Protein AF-A0A9P4PSA0-F1 (afdb_monomer)

Nearest PDB structures (foldseek):
  1u9c-assembly1_A  TM=8.169E-01  e=1.571E-03  Geobacillus stearothermophilus
  4p5p-assembly1_A  TM=7.680E-01  e=2.483E-03  Francisella tularensis subsp. novicida U112
  7nd2-assembly1_G  TM=6.642E-01  e=7.460E-02  Homo sapiens

Structure (mmCIF, N/CA/C/O backbone):
data_AF-A0A9P4PSA0-F1
#
_entry.id   AF-A0A9P4PSA0-F1
#
loop_
_atom_site.group_PDB
_atom_site.id
_atom_site.type_symbol
_atom_site.label_atom_id
_atom_site.label_alt_id
_atom_site.label_comp_id
_atom_site.label_asym_id
_atom_site.label_entity_id
_atom_site.label_seq_id
_atom_site.pdbx_PDB_ins_code
_atom_site.Cartn_x
_atom_site.Cartn_y
_atom_site.Cartn_z
_atom_site.occupancy
_atom_site.B_iso_or_equiv
_atom_site.auth_seq_id
_atom_site.auth_comp_id
_atom_site.auth_asym_id
_atom_site.auth_atom_id
_atom_site.pdbx_PDB_model_num
ATOM 1 N N . HIS A 1 1 ? 18.422 -2.462 -8.958 1.00 51.19 1 HIS A N 1
ATOM 2 C CA . HIS A 1 1 ? 17.548 -3.252 -8.070 1.00 51.19 1 HIS A CA 1
ATOM 3 C C . HIS A 1 1 ? 18.104 -3.186 -6.660 1.00 51.19 1 HIS A C 1
ATOM 5 O O . HIS A 1 1 ? 19.199 -3.699 -6.437 1.00 51.19 1 HIS A O 1
ATOM 11 N N . ASP A 1 2 ? 17.385 -2.571 -5.722 1.00 48.56 2 ASP A N 1
ATOM 12 C CA . ASP A 1 2 ? 17.650 -2.848 -4.314 1.00 48.56 2 ASP A CA 1
ATOM 13 C C . ASP A 1 2 ? 17.082 -4.243 -4.022 1.00 48.56 2 ASP A C 1
ATOM 15 O O . ASP A 1 2 ? 15.870 -4.436 -3.899 1.00 48.56 2 ASP A O 1
ATOM 19 N N . LYS A 1 3 ? 17.967 -5.248 -3.998 1.00 57.12 3 LYS A N 1
ATOM 20 C CA . LYS A 1 3 ? 17.616 -6.640 -3.678 1.00 57.12 3 LYS A CA 1
ATOM 21 C C . LYS A 1 3 ? 16.841 -6.743 -2.355 1.00 57.12 3 LYS A C 1
ATOM 23 O O . LYS A 1 3 ? 16.094 -7.705 -2.190 1.00 57.12 3 LYS A O 1
ATOM 28 N N . GLY A 1 4 ? 16.953 -5.749 -1.471 1.00 66.38 4 GLY A N 1
ATOM 29 C CA . GLY A 1 4 ? 16.264 -5.704 -0.188 1.00 66.38 4 GLY A CA 1
ATOM 30 C C . GLY A 1 4 ? 14.740 -5.578 -0.276 1.00 66.38 4 GLY A C 1
ATOM 31 O O . GLY A 1 4 ? 14.041 -6.247 0.482 1.00 66.38 4 GLY A O 1
ATOM 32 N N . ILE A 1 5 ? 14.182 -4.792 -1.207 1.00 71.56 5 ILE A N 1
ATOM 33 C CA . ILE A 1 5 ? 12.721 -4.566 -1.233 1.00 71.56 5 ILE A CA 1
ATOM 34 C C . ILE A 1 5 ? 11.982 -5.822 -1.700 1.00 71.56 5 ILE A C 1
ATOM 36 O O . ILE A 1 5 ? 10.984 -6.200 -1.091 1.00 71.56 5 ILE A O 1
ATOM 40 N N . ARG A 1 6 ? 12.504 -6.553 -2.692 1.00 75.38 6 ARG A N 1
ATOM 41 C CA . ARG A 1 6 ? 11.913 -7.838 -3.100 1.00 75.38 6 ARG A CA 1
ATOM 42 C C . ARG A 1 6 ? 11.998 -8.888 -1.994 1.00 75.38 6 ARG A C 1
ATOM 44 O O . ARG A 1 6 ? 11.016 -9.575 -1.741 1.00 75.38 6 ARG A O 1
ATOM 51 N N . GLN A 1 7 ? 13.125 -8.956 -1.283 1.00 80.19 7 GLN A N 1
ATOM 52 C CA . GLN A 1 7 ? 13.249 -9.816 -0.101 1.00 80.19 7 GLN A CA 1
ATOM 53 C C . GLN A 1 7 ? 12.206 -9.470 0.966 1.00 80.19 7 GLN A C 1
ATOM 55 O O . GLN A 1 7 ? 11.668 -10.370 1.600 1.00 80.19 7 GLN A O 1
ATOM 60 N N . LEU A 1 8 ? 11.891 -8.185 1.149 1.00 80.31 8 LEU A N 1
ATOM 61 C CA . LEU A 1 8 ? 10.869 -7.743 2.091 1.00 80.31 8 LEU A CA 1
ATOM 62 C C . LEU A 1 8 ? 9.451 -8.117 1.635 1.00 80.31 8 LEU A C 1
ATOM 64 O O . LEU A 1 8 ? 8.667 -8.590 2.459 1.00 80.31 8 LEU A O 1
ATOM 68 N N . LEU A 1 9 ? 9.129 -7.919 0.351 1.00 80.44 9 LEU A N 1
ATOM 69 C CA . LEU A 1 9 ? 7.816 -8.245 -0.220 1.00 80.44 9 LEU A CA 1
ATOM 70 C C . LEU A 1 9 ? 7.537 -9.745 -0.208 1.00 80.44 9 LEU A C 1
ATOM 72 O O . LEU A 1 9 ? 6.450 -10.155 0.192 1.00 80.44 9 LEU A O 1
ATOM 76 N N . ASP A 1 10 ? 8.530 -10.544 -0.588 1.00 82.12 10 ASP A N 1
ATOM 77 C CA . ASP A 1 10 ? 8.413 -11.997 -0.706 1.00 82.12 10 ASP A CA 1
ATOM 78 C C . ASP A 1 10 ? 8.668 -12.703 0.650 1.00 82.12 10 ASP A C 1
ATOM 80 O O . ASP A 1 10 ? 8.616 -13.930 0.744 1.00 82.12 10 ASP A O 1
ATOM 84 N N . SER A 1 11 ? 8.941 -11.950 1.727 1.00 84.81 11 SER A N 1
ATOM 85 C CA . SER A 1 11 ? 9.267 -12.508 3.044 1.00 84.81 11 SER A CA 1
ATOM 86 C C . SER A 1 11 ? 8.042 -13.131 3.727 1.00 84.81 11 SER A C 1
ATOM 88 O O . SER A 1 11 ? 7.121 -12.406 4.134 1.00 84.81 11 SER A O 1
ATOM 90 N N . PRO A 1 12 ? 8.070 -14.448 4.020 1.00 83.62 12 PRO A N 1
ATOM 91 C CA . PRO A 1 12 ? 6.995 -15.115 4.752 1.00 83.62 12 PRO A CA 1
ATOM 92 C C . PRO A 1 12 ? 6.942 -14.704 6.230 1.00 83.62 12 PRO A C 1
ATOM 94 O O . PRO A 1 12 ? 5.988 -15.037 6.927 1.00 83.62 12 PRO A O 1
ATOM 97 N N . ARG A 1 13 ? 7.957 -13.986 6.734 1.00 88.81 13 ARG A N 1
ATOM 98 C CA . ARG A 1 13 ? 7.997 -13.469 8.111 1.00 88.81 13 ARG A CA 1
ATOM 99 C C . ARG A 1 13 ? 7.460 -12.046 8.211 1.00 88.81 13 ARG A C 1
ATOM 101 O O . ARG A 1 13 ? 6.841 -11.700 9.212 1.00 88.81 13 ARG A O 1
ATOM 108 N N . THR A 1 14 ? 7.667 -11.231 7.181 1.00 87.50 14 THR A N 1
ATOM 109 C CA . THR A 1 14 ? 7.271 -9.817 7.191 1.00 87.50 14 THR A CA 1
ATOM 110 C C . THR A 1 14 ? 5.763 -9.667 7.033 1.00 87.50 14 THR A C 1
ATOM 112 O O . THR A 1 14 ? 5.140 -8.921 7.785 1.00 87.50 14 THR A O 1
ATOM 115 N N . GLN A 1 15 ? 5.156 -10.406 6.102 1.00 89.19 15 GLN A N 1
ATOM 116 C CA . GLN A 1 15 ? 3.724 -10.285 5.822 1.00 89.19 15 GLN A CA 1
ATOM 117 C C . GLN A 1 15 ? 2.833 -10.583 7.052 1.00 89.19 15 GLN A C 1
ATOM 119 O O . GLN A 1 15 ? 1.931 -9.787 7.329 1.00 89.19 15 GLN A O 1
ATOM 124 N N . PRO A 1 16 ? 3.084 -11.636 7.866 1.00 89.00 16 PRO A N 1
ATOM 125 C CA . PRO A 1 16 ? 2.332 -11.856 9.105 1.00 89.00 16 PRO A CA 1
ATOM 126 C C . PRO A 1 16 ? 2.481 -10.732 10.135 1.00 89.00 16 PRO A C 1
ATOM 128 O O . PRO A 1 16 ? 1.512 -10.400 10.817 1.00 89.00 16 PRO A O 1
ATOM 131 N N . LEU A 1 17 ? 3.666 -10.122 10.242 1.00 91.00 17 LEU A N 1
ATOM 132 C CA . LEU A 1 17 ? 3.896 -8.996 11.152 1.00 91.00 17 LEU A CA 1
ATOM 133 C C . LEU A 1 17 ? 3.113 -7.758 10.709 1.00 91.00 17 LEU A C 1
ATOM 135 O O . LEU A 1 17 ? 2.504 -7.087 11.539 1.00 91.00 17 LEU A O 1
ATOM 139 N N . VAL A 1 18 ? 3.065 -7.489 9.403 1.00 90.62 18 VAL A N 1
ATOM 140 C CA . VAL A 1 18 ? 2.241 -6.413 8.834 1.00 90.62 18 VAL A CA 1
ATOM 141 C C . VAL A 1 18 ? 0.760 -6.672 9.105 1.00 90.62 18 VAL A C 1
ATOM 143 O O . VAL A 1 18 ? 0.045 -5.760 9.522 1.00 90.62 18 VAL A O 1
ATOM 146 N N . VAL A 1 19 ? 0.300 -7.919 8.951 1.00 89.38 19 VAL A N 1
ATOM 147 C CA . VAL A 1 19 ? -1.074 -8.308 9.297 1.00 89.38 19 VAL A CA 1
ATOM 148 C C . VAL A 1 19 ? -1.368 -8.037 10.768 1.00 89.38 19 VAL A C 1
ATOM 150 O O . VAL A 1 19 ? -2.367 -7.390 11.080 1.00 89.38 19 VAL A O 1
ATOM 153 N N . GLN A 1 20 ? -0.490 -8.472 11.670 1.00 89.06 20 GLN A N 1
ATOM 154 C CA . GLN A 1 20 ? -0.658 -8.258 13.104 1.00 89.06 20 GLN A CA 1
ATOM 155 C C . GLN A 1 20 ? -0.646 -6.768 13.468 1.00 89.06 20 GLN A C 1
ATOM 157 O O . GLN A 1 20 ? -1.452 -6.328 14.282 1.00 89.06 20 GLN A O 1
ATOM 162 N N . TYR A 1 21 ? 0.232 -5.979 12.852 1.00 89.69 21 TYR A N 1
ATOM 163 C CA . TYR A 1 21 ? 0.334 -4.548 13.121 1.00 89.69 21 TYR A CA 1
ATOM 164 C C . TYR A 1 21 ? -0.870 -3.762 12.581 1.00 89.69 21 TYR A C 1
ATOM 166 O O . TYR A 1 21 ? -1.310 -2.796 13.206 1.00 89.69 21 TYR A O 1
ATOM 174 N N . SER A 1 22 ? -1.435 -4.177 11.442 1.00 86.69 22 SER A N 1
ATOM 175 C CA . SER A 1 22 ? -2.556 -3.481 10.793 1.00 86.69 22 SER A CA 1
ATOM 176 C C . SER A 1 22 ? -3.784 -3.344 11.701 1.00 86.69 22 SER A C 1
ATOM 178 O O . SER A 1 22 ? -4.401 -2.278 11.741 1.00 86.69 22 SER A O 1
ATOM 180 N N . SER A 1 23 ? -4.091 -4.366 12.509 1.00 84.69 23 SER A N 1
ATOM 181 C CA . SER A 1 23 ? -5.218 -4.322 13.448 1.00 84.69 23 SER A CA 1
ATOM 182 C C . SER A 1 23 ? -5.011 -3.273 14.543 1.00 84.69 23 SER A C 1
ATOM 184 O O . SER A 1 23 ? -5.963 -2.604 14.941 1.00 84.69 23 SER A O 1
ATOM 186 N N . LEU A 1 24 ? -3.763 -3.061 14.971 1.00 88.00 24 LEU A N 1
ATOM 187 C CA . LEU A 1 24 ? -3.397 -2.047 15.962 1.00 88.00 24 LEU A CA 1
ATOM 188 C C . LEU A 1 24 ? -3.478 -0.625 15.390 1.00 88.00 24 LEU A C 1
ATOM 190 O O . LEU A 1 24 ? -3.703 0.336 16.126 1.00 88.00 24 LEU A O 1
ATOM 194 N N . ALA A 1 25 ? -3.298 -0.480 14.075 1.00 88.62 25 ALA A N 1
ATOM 195 C CA . ALA A 1 25 ? -3.421 0.797 13.381 1.00 88.62 25 ALA A CA 1
ATOM 196 C C . ALA A 1 25 ? -4.884 1.195 13.111 1.00 88.62 25 ALA A C 1
ATOM 198 O O . ALA A 1 25 ? -5.136 2.346 12.743 1.00 88.62 25 ALA A O 1
ATOM 199 N N . LYS A 1 26 ? -5.864 0.303 13.310 1.00 88.62 26 LYS A N 1
ATOM 200 C CA . LYS A 1 26 ? -7.286 0.640 13.159 1.00 88.62 26 LYS A CA 1
ATOM 201 C C . LYS A 1 26 ? -7.677 1.750 14.139 1.00 88.62 26 LYS A C 1
ATOM 203 O O . LYS A 1 26 ? -7.277 1.756 15.308 1.00 88.62 26 LYS A O 1
ATOM 208 N N . ARG A 1 27 ? -8.438 2.739 13.666 1.00 86.69 27 ARG A N 1
ATOM 209 C CA . ARG A 1 27 ? -8.976 3.782 14.543 1.00 86.69 27 ARG A CA 1
ATOM 210 C C . ARG A 1 27 ? -10.070 3.150 15.397 1.00 86.69 27 ARG A C 1
ATOM 212 O O . ARG A 1 27 ? -11.048 2.626 14.878 1.00 86.69 27 ARG A O 1
ATOM 219 N N . SER A 1 28 ? -9.859 3.188 16.703 1.00 79.38 28 SER A N 1
ATOM 220 C CA . SER A 1 28 ? -10.860 2.872 17.713 1.00 79.38 28 SER A CA 1
ATOM 221 C C . SER A 1 28 ? -10.943 4.080 18.630 1.00 79.38 28 SER A C 1
ATOM 223 O O . SER A 1 28 ? -9.907 4.549 19.113 1.00 79.38 28 SER A O 1
ATOM 225 N N . GLU A 1 29 ? -12.155 4.597 18.807 1.00 66.00 29 GLU A N 1
ATOM 226 C CA . GLU A 1 29 ? -12.445 5.759 19.654 1.00 66.00 29 GLU A CA 1
ATOM 227 C C . GLU A 1 29 ? -12.290 5.421 21.144 1.00 66.00 29 GLU A C 1
ATOM 229 O O . GLU A 1 29 ? -11.951 6.288 21.939 1.00 66.00 29 GLU A O 1
ATOM 234 N N . ASN A 1 30 ? -12.394 4.135 21.499 1.00 62.62 30 ASN A N 1
ATOM 235 C CA . ASN A 1 30 ? -12.398 3.652 22.883 1.00 62.62 30 ASN A CA 1
ATOM 236 C C . ASN A 1 30 ? -11.078 2.979 23.304 1.00 62.62 30 ASN A C 1
ATOM 238 O O . ASN A 1 30 ? -11.043 2.205 24.258 1.00 62.62 30 ASN A O 1
ATOM 242 N N . SER A 1 31 ? -9.982 3.209 22.575 1.00 66.69 31 SER A N 1
ATOM 243 C CA . SER A 1 31 ? -8.688 2.595 22.894 1.00 66.69 31 SER A CA 1
ATOM 244 C C . SER A 1 31 ? -7.901 3.444 23.893 1.00 66.69 31 SER A C 1
ATOM 246 O O . SER A 1 31 ? -7.363 4.484 23.524 1.00 66.69 31 SER A O 1
ATOM 248 N N . SER A 1 32 ? -7.738 2.944 25.120 1.00 62.19 32 SER A N 1
ATOM 249 C CA . SER A 1 32 ? -6.863 3.509 26.166 1.00 62.19 32 SER A CA 1
ATOM 250 C C . SER A 1 32 ? -5.359 3.355 25.878 1.00 62.19 32 SER A C 1
ATOM 252 O O . SER A 1 32 ? -4.519 3.848 26.628 1.00 62.19 32 SER A O 1
ATOM 254 N N . SER A 1 33 ? -4.994 2.673 24.787 1.00 73.75 33 SER A N 1
ATOM 255 C CA . SER A 1 33 ? -3.602 2.456 24.383 1.00 73.75 33 SER A CA 1
ATOM 256 C C . SER A 1 33 ? -3.077 3.538 23.430 1.00 73.75 33 SER A C 1
ATOM 258 O O . SER A 1 33 ? -3.831 4.145 22.664 1.00 73.75 33 SER A O 1
ATOM 260 N N . ARG A 1 34 ? -1.750 3.756 23.449 1.00 83.00 34 ARG A N 1
ATOM 261 C CA . ARG A 1 34 ? -1.069 4.703 22.548 1.00 83.00 34 ARG A CA 1
ATOM 262 C C . ARG A 1 34 ? -1.391 4.391 21.078 1.00 83.00 34 ARG A C 1
ATOM 264 O O . ARG A 1 34 ? -1.298 3.228 20.674 1.00 83.00 34 ARG A O 1
ATOM 271 N N . PRO A 1 35 ? -1.688 5.409 20.251 1.00 86.81 35 PRO A N 1
ATOM 272 C CA . PRO A 1 35 ? -2.030 5.201 18.851 1.00 86.81 35 PRO A CA 1
ATOM 273 C C . PRO A 1 35 ? -0.855 4.595 18.072 1.00 86.81 35 PRO A C 1
ATOM 275 O O . PRO A 1 35 ? 0.291 5.026 18.210 1.00 86.81 35 PRO A O 1
ATOM 2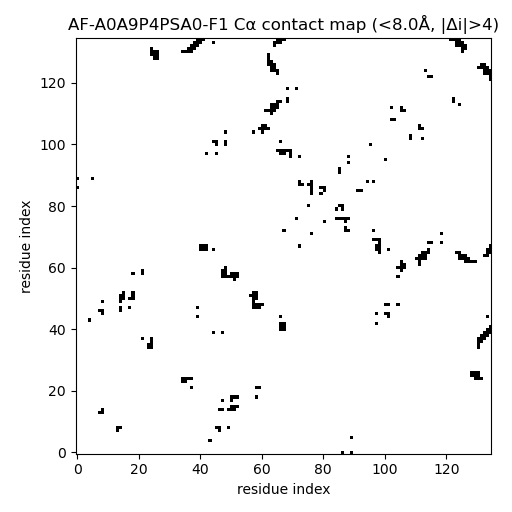78 N N . ARG A 1 36 ? -1.151 3.603 17.227 1.00 89.81 36 ARG A N 1
ATOM 279 C CA . ARG A 1 36 ? -0.203 3.002 16.278 1.00 89.81 36 ARG A CA 1
ATOM 280 C C . ARG A 1 36 ? -0.473 3.526 14.876 1.00 89.81 36 ARG A C 1
ATOM 282 O O . ARG A 1 36 ? -1.631 3.728 14.518 1.00 89.81 36 ARG A O 1
ATOM 289 N N . PHE A 1 37 ? 0.582 3.747 14.102 1.00 91.81 37 PHE A N 1
ATOM 290 C CA . PHE A 1 37 ? 0.509 4.367 12.782 1.00 91.81 37 PHE A CA 1
ATOM 291 C C . PHE A 1 37 ? 1.233 3.508 11.757 1.00 91.81 37 PHE A C 1
ATOM 293 O O . PHE A 1 37 ? 2.288 2.954 12.047 1.00 91.81 37 PHE A O 1
ATOM 300 N N . CYS A 1 38 ? 0.672 3.422 10.557 1.00 91.31 38 CYS A N 1
ATOM 301 C CA . CYS A 1 38 ?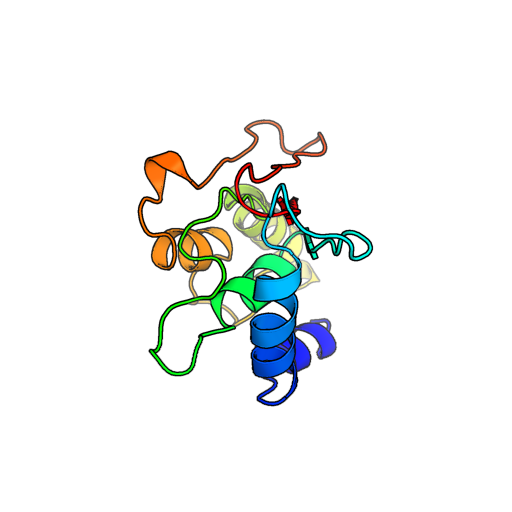 1.293 2.748 9.426 1.00 91.31 38 CYS A CA 1
ATOM 302 C C . CYS A 1 38 ? 1.471 3.752 8.286 1.00 91.31 38 CYS A C 1
ATOM 304 O O . CYS A 1 38 ? 0.563 4.531 7.999 1.00 91.31 38 CYS A O 1
ATOM 306 N N . ALA A 1 39 ? 2.631 3.738 7.641 1.00 91.25 39 ALA A N 1
ATOM 307 C CA . ALA A 1 39 ? 2.884 4.524 6.447 1.00 91.25 39 ALA A CA 1
ATOM 308 C C . ALA A 1 39 ? 3.586 3.654 5.407 1.00 91.25 39 ALA A C 1
ATOM 310 O O . ALA A 1 39 ? 4.413 2.814 5.761 1.00 91.25 39 ALA A O 1
ATOM 311 N N . ALA A 1 40 ? 3.250 3.849 4.139 1.00 89.56 40 ALA A N 1
ATOM 312 C CA . ALA A 1 40 ? 3.924 3.189 3.031 1.00 89.56 40 ALA A CA 1
ATOM 313 C C . ALA A 1 40 ? 4.089 4.167 1.875 1.00 89.56 40 ALA A C 1
ATOM 315 O O . ALA A 1 40 ? 3.162 4.907 1.569 1.00 89.56 40 ALA A O 1
ATOM 316 N N . ALA A 1 41 ? 5.257 4.158 1.240 1.00 86.50 41 ALA A N 1
ATOM 317 C CA . ALA A 1 41 ? 5.558 5.060 0.140 1.00 86.50 41 ALA A CA 1
ATOM 318 C C . ALA A 1 41 ? 5.991 4.288 -1.109 1.00 86.50 41 ALA A C 1
ATOM 320 O O . ALA A 1 41 ? 6.680 3.267 -0.996 1.00 86.50 41 ALA A O 1
ATOM 321 N N . CYS A 1 42 ? 5.645 4.797 -2.290 1.00 80.69 42 CYS A N 1
ATOM 322 C CA . CYS A 1 42 ? 6.108 4.306 -3.582 1.00 80.69 42 CYS A CA 1
ATOM 323 C C . CYS A 1 42 ? 5.793 2.802 -3.774 1.00 80.69 42 CYS A C 1
ATOM 325 O O . CYS A 1 42 ? 4.624 2.429 -3.884 1.00 80.69 42 CYS A O 1
ATOM 327 N N . HIS A 1 43 ? 6.806 1.927 -3.765 1.00 80.25 43 HIS A N 1
ATOM 328 C CA . HIS A 1 43 ? 6.660 0.466 -3.882 1.00 80.25 43 HIS A CA 1
ATOM 329 C C . HIS A 1 43 ? 6.285 -0.218 -2.559 1.00 80.25 43 HIS A C 1
ATOM 331 O O . HIS A 1 43 ? 5.745 -1.323 -2.556 1.00 80.25 43 HIS A O 1
ATOM 337 N N . GLY A 1 44 ? 6.520 0.434 -1.414 1.00 82.62 44 GLY A N 1
ATOM 338 C CA . GLY A 1 44 ? 6.235 -0.133 -0.091 1.00 82.62 44 GLY A CA 1
ATOM 339 C C . GLY A 1 44 ? 4.754 -0.458 0.124 1.00 82.62 44 GLY A C 1
ATOM 340 O O . GLY A 1 44 ? 4.415 -1.304 0.948 1.00 82.62 44 GLY A O 1
ATOM 341 N N . VAL A 1 45 ? 3.861 0.155 -0.657 1.00 88.94 45 VAL A N 1
ATOM 342 C CA . VAL A 1 45 ? 2.423 -0.141 -0.631 1.00 88.94 45 VAL A CA 1
ATOM 343 C C . VAL A 1 45 ? 2.135 -1.571 -1.112 1.00 88.94 45 VAL A C 1
ATOM 345 O O . VAL A 1 45 ? 1.187 -2.193 -0.633 1.00 88.94 45 VAL A O 1
ATOM 348 N N . GLN A 1 46 ? 2.985 -2.155 -1.967 1.00 87.12 46 GLN A N 1
ATOM 349 C CA . GLN A 1 46 ? 2.843 -3.553 -2.397 1.00 87.12 46 GLN A CA 1
ATOM 350 C C . GLN A 1 46 ? 2.984 -4.532 -1.230 1.00 87.12 46 GLN A C 1
ATOM 352 O O . GLN A 1 46 ? 2.282 -5.539 -1.198 1.00 87.12 46 GLN A O 1
ATOM 357 N N . LEU A 1 47 ? 3.807 -4.215 -0.222 1.00 87.31 47 LEU A N 1
ATOM 358 C CA . LEU A 1 47 ? 3.936 -5.048 0.978 1.00 87.31 47 LEU A CA 1
ATOM 359 C C . LEU A 1 47 ? 2.598 -5.176 1.702 1.00 87.31 47 LEU A C 1
ATOM 361 O O . LEU A 1 47 ? 2.229 -6.259 2.150 1.00 87.31 47 LEU A O 1
ATOM 365 N N . LEU A 1 48 ? 1.859 -4.072 1.794 1.00 86.81 48 LEU A N 1
ATOM 366 C CA . LEU A 1 48 ? 0.555 -4.029 2.450 1.00 86.81 48 LEU A CA 1
ATOM 367 C C . LEU A 1 48 ? -0.490 -4.848 1.691 1.00 86.81 48 LEU A C 1
ATOM 369 O O . LEU A 1 48 ? -1.358 -5.466 2.306 1.00 86.81 48 LEU A O 1
ATOM 373 N N . VAL A 1 49 ? -0.383 -4.876 0.364 1.00 86.06 49 VAL A N 1
ATOM 374 C CA . VAL A 1 49 ? -1.271 -5.640 -0.513 1.00 86.06 49 VAL A CA 1
ATOM 375 C C . VAL A 1 49 ? -0.967 -7.136 -0.492 1.00 86.06 49 VAL A C 1
ATOM 377 O O . VAL A 1 49 ? -1.892 -7.949 -0.443 1.00 86.06 49 VAL A O 1
ATOM 380 N N . TYR A 1 50 ? 0.311 -7.515 -0.478 1.00 87.00 50 TYR A N 1
ATOM 381 C CA . TYR A 1 50 ? 0.712 -8.917 -0.354 1.00 87.00 50 TYR A CA 1
ATOM 382 C C . TYR A 1 50 ? 0.475 -9.478 1.048 1.00 87.00 50 TYR A C 1
ATOM 384 O O . TYR A 1 50 ? 0.243 -10.675 1.200 1.00 87.00 50 TYR A O 1
ATOM 392 N N . SER A 1 51 ? 0.436 -8.616 2.065 1.00 87.81 51 SER A N 1
ATOM 393 C CA . SER A 1 51 ? 0.112 -9.004 3.436 1.00 87.81 51 SER A CA 1
ATOM 394 C C . SER A 1 51 ? -1.364 -9.386 3.568 1.00 87.81 51 SER A C 1
ATOM 396 O O . SER A 1 51 ? -2.257 -8.547 3.721 1.00 87.81 51 SER A O 1
ATOM 398 N N . ARG A 1 52 ? -1.628 -10.692 3.511 1.00 86.62 52 ARG A N 1
ATOM 399 C CA . ARG A 1 52 ? -2.969 -11.277 3.599 1.00 86.62 52 ARG A CA 1
ATOM 400 C C . ARG A 1 52 ? -3.206 -11.926 4.955 1.00 86.62 52 ARG A C 1
ATOM 402 O O . ARG A 1 52 ? -2.342 -12.589 5.522 1.00 86.62 52 ARG A O 1
ATOM 409 N N . SER A 1 53 ? -4.418 -11.753 5.473 1.00 82.00 53 SER A N 1
ATOM 410 C CA . SER A 1 53 ? -4.894 -12.506 6.635 1.00 82.00 53 SER A CA 1
ATOM 411 C C . SER A 1 53 ? -4.987 -14.004 6.317 1.00 82.00 53 SER A C 1
ATOM 413 O O . SER A 1 53 ? -5.029 -14.401 5.153 1.00 82.00 53 SER A O 1
ATOM 415 N N . ARG A 1 54 ? -5.134 -14.850 7.347 1.00 79.75 54 ARG A N 1
ATOM 416 C CA . ARG A 1 54 ? -5.366 -16.302 7.174 1.00 79.75 54 ARG A CA 1
ATOM 417 C C . ARG A 1 54 ? -6.583 -16.638 6.299 1.00 79.75 54 ARG A C 1
ATOM 419 O O . ARG A 1 54 ? -6.661 -17.739 5.776 1.00 79.75 54 ARG A O 1
ATOM 426 N N . LYS A 1 55 ? -7.519 -15.696 6.129 1.00 77.44 55 LYS A N 1
ATOM 427 C CA . LYS A 1 55 ? -8.698 -15.819 5.254 1.00 77.44 55 LYS A CA 1
ATOM 428 C C . LYS A 1 55 ? -8.417 -15.418 3.794 1.00 77.44 55 LYS A C 1
ATOM 430 O O . LYS A 1 55 ? -9.352 -15.272 3.019 1.00 77.44 55 LYS A O 1
ATOM 435 N N . GLY A 1 56 ? -7.163 -15.142 3.430 1.00 77.31 56 GLY A N 1
ATOM 436 C CA . GLY A 1 56 ? -6.764 -14.701 2.087 1.00 77.31 56 GLY A CA 1
ATOM 437 C C . GLY A 1 56 ? -7.113 -13.243 1.755 1.00 77.31 56 GLY A C 1
ATOM 438 O O . GLY A 1 56 ? -6.779 -12.759 0.673 1.00 77.31 56 GLY A O 1
ATOM 439 N N . VAL A 1 57 ? -7.754 -12.518 2.677 1.00 77.38 57 VAL A N 1
ATOM 440 C CA . VAL A 1 57 ? -8.124 -11.107 2.496 1.00 77.38 57 VAL A CA 1
ATOM 441 C C . VAL A 1 57 ? -6.928 -10.217 2.824 1.00 77.38 57 VAL A C 1
ATOM 443 O O . VAL A 1 57 ? -6.359 -10.344 3.912 1.00 77.38 57 VAL A O 1
ATOM 446 N N . GLY A 1 58 ? -6.565 -9.328 1.893 1.00 81.50 58 GLY A N 1
ATOM 447 C CA . GLY A 1 58 ? -5.522 -8.319 2.086 1.00 81.50 58 GLY A CA 1
ATOM 448 C C . GLY A 1 58 ? -5.876 -7.377 3.233 1.00 81.50 58 GLY A C 1
ATOM 449 O O . GLY A 1 58 ? -7.005 -6.897 3.324 1.00 81.50 58 GLY A O 1
ATOM 450 N N . VAL A 1 59 ? -4.920 -7.112 4.120 1.00 83.00 59 VAL A N 1
ATOM 451 C CA . VAL A 1 59 ? -5.174 -6.350 5.358 1.00 83.00 59 VAL A CA 1
ATOM 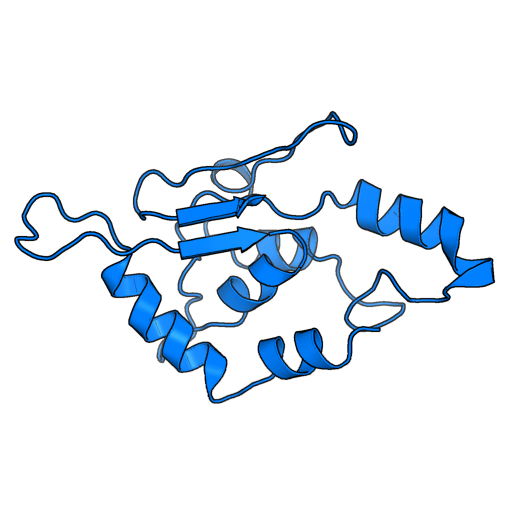452 C C . VAL A 1 59 ? -5.494 -4.873 5.137 1.00 83.00 59 VAL A C 1
ATOM 454 O O . VAL A 1 59 ? -6.036 -4.215 6.019 1.00 83.00 59 VAL A O 1
ATOM 457 N N . PHE A 1 60 ? -5.244 -4.383 3.926 1.00 83.25 60 PHE A N 1
ATOM 458 C CA . PHE A 1 60 ? -5.559 -3.032 3.474 1.00 83.25 60 PHE A CA 1
ATOM 459 C C . PHE A 1 60 ? -6.591 -3.030 2.327 1.00 83.25 60 PHE A C 1
ATOM 461 O O . PHE A 1 60 ? -6.656 -2.091 1.543 1.00 83.25 60 PHE A O 1
ATOM 468 N N . ARG A 1 61 ? -7.436 -4.069 2.223 1.00 88.56 61 ARG A N 1
ATOM 469 C CA . ARG A 1 61 ? -8.509 -4.144 1.211 1.00 88.56 61 ARG A CA 1
ATOM 470 C C . ARG A 1 61 ? -9.506 -2.979 1.308 1.00 88.56 61 ARG A C 1
ATOM 472 O O . ARG A 1 61 ? -9.990 -2.491 0.287 1.00 88.56 61 ARG A O 1
ATOM 479 N N . ASP A 1 62 ? -9.790 -2.528 2.528 1.00 89.31 62 ASP A N 1
ATOM 480 C CA . ASP A 1 62 ? -10.857 -1.562 2.823 1.00 89.31 62 ASP A CA 1
ATOM 481 C C . ASP A 1 62 ? -10.344 -0.134 3.113 1.00 89.31 62 ASP A C 1
ATOM 483 O O . ASP A 1 62 ? -11.115 0.726 3.534 1.00 89.31 62 ASP A O 1
ATOM 487 N N . VAL A 1 63 ? -9.065 0.170 2.847 1.00 91.44 63 VAL A N 1
ATOM 488 C CA . VAL A 1 63 ? -8.499 1.514 3.091 1.00 91.44 63 VAL A CA 1
ATOM 489 C C . VAL A 1 63 ? -8.469 2.393 1.846 1.00 91.44 63 VAL A C 1
ATOM 491 O O . VAL A 1 63 ? -8.425 1.910 0.718 1.00 91.44 63 VAL A O 1
ATOM 494 N N . LYS A 1 64 ? -8.419 3.710 2.053 1.00 94.38 64 LYS A N 1
ATOM 495 C CA . LYS A 1 64 ? -7.998 4.670 1.027 1.00 94.38 64 LYS A CA 1
ATOM 496 C C . LYS A 1 64 ? -6.478 4.710 0.928 1.00 94.38 64 LYS A C 1
ATOM 498 O O . LYS A 1 64 ? -5.798 4.781 1.950 1.00 94.38 64 LYS A O 1
ATOM 503 N N . THR A 1 65 ? -5.957 4.690 -0.294 1.00 93.19 65 THR A N 1
ATOM 504 C CA . THR A 1 65 ? -4.513 4.615 -0.545 1.00 93.19 65 THR A CA 1
ATOM 505 C C . THR A 1 65 ? -4.106 5.338 -1.834 1.00 93.19 65 THR A C 1
ATOM 507 O O . THR A 1 65 ? -4.948 5.647 -2.682 1.00 93.19 65 THR A O 1
ATOM 510 N N . THR A 1 66 ? -2.810 5.599 -1.966 1.00 90.94 66 THR A N 1
ATOM 511 C CA . THR A 1 66 ? -2.109 5.978 -3.198 1.00 90.94 66 THR A CA 1
ATOM 512 C C . THR A 1 66 ? -0.839 5.142 -3.322 1.00 90.94 66 THR A C 1
ATOM 514 O O . THR A 1 66 ? -0.420 4.481 -2.376 1.00 90.94 66 THR A O 1
ATOM 517 N N . THR A 1 67 ? -0.225 5.175 -4.494 1.00 86.44 67 THR A N 1
ATOM 518 C CA . THR A 1 67 ? 1.083 4.579 -4.774 1.00 86.44 67 THR A CA 1
ATOM 519 C C . THR A 1 67 ? 1.896 5.532 -5.632 1.00 86.44 67 THR A C 1
ATOM 521 O O . THR A 1 67 ? 1.393 6.584 -6.036 1.00 86.44 67 THR A O 1
ATOM 524 N N . LEU A 1 68 ? 3.103 5.105 -6.017 1.00 74.38 68 LEU A N 1
ATOM 525 C CA . LEU A 1 68 ? 3.775 5.698 -7.167 1.00 74.38 68 LEU A CA 1
ATOM 526 C C . LEU A 1 68 ? 2.801 5.716 -8.369 1.00 74.38 68 LEU A C 1
ATOM 528 O O . LEU A 1 68 ? 2.194 4.676 -8.660 1.00 74.38 68 LEU A O 1
ATOM 532 N N . PRO A 1 69 ? 2.602 6.864 -9.041 1.00 69.12 69 PRO A N 1
ATOM 533 C CA . PRO A 1 69 ? 1.764 6.932 -10.231 1.00 69.12 69 PRO A CA 1
ATOM 534 C C . PRO A 1 69 ? 2.292 6.019 -11.344 1.00 69.12 69 PRO A C 1
ATOM 536 O O . PRO A 1 69 ? 3.496 5.982 -11.595 1.00 69.12 69 PRO A O 1
ATOM 539 N N . ASP A 1 70 ? 1.382 5.369 -12.081 1.00 63.41 70 ASP A N 1
ATOM 540 C CA . ASP A 1 70 ? 1.704 4.526 -13.252 1.00 63.41 70 ASP A CA 1
ATOM 541 C C . ASP A 1 70 ? 2.598 5.263 -14.276 1.00 63.41 70 ASP A C 1
ATOM 543 O O . ASP A 1 70 ? 3.446 4.669 -14.947 1.00 63.41 70 ASP A O 1
ATOM 547 N N . PHE A 1 71 ? 2.436 6.589 -14.366 1.00 58.31 71 PHE A N 1
ATOM 548 C CA . PHE A 1 71 ? 3.219 7.449 -15.247 1.00 58.31 71 PHE A CA 1
ATOM 549 C C . PHE A 1 71 ? 4.680 7.582 -14.808 1.00 58.31 71 PHE A C 1
ATOM 551 O O . PHE A 1 71 ? 5.547 7.645 -15.665 1.00 58.31 71 PHE A O 1
ATOM 558 N N . PHE A 1 72 ? 4.998 7.567 -13.511 1.00 60.41 72 PHE A N 1
ATOM 559 C CA . PHE A 1 72 ? 6.395 7.564 -13.060 1.00 60.41 72 PHE A CA 1
ATOM 560 C C . PHE A 1 72 ? 7.082 6.244 -13.394 1.00 60.41 72 PHE A C 1
ATOM 562 O O . PHE A 1 72 ? 8.208 6.240 -13.889 1.00 60.41 72 PHE A O 1
ATOM 569 N N . GLU A 1 73 ? 6.385 5.129 -13.170 1.00 56.97 73 GLU A N 1
ATOM 570 C CA . GLU A 1 73 ? 6.909 3.804 -13.496 1.00 56.97 73 GLU A CA 1
ATOM 571 C C . GLU A 1 73 ? 7.179 3.687 -15.002 1.00 56.97 73 GLU A C 1
ATOM 573 O O . GLU A 1 73 ? 8.223 3.187 -15.396 1.00 56.97 73 GLU A O 1
ATOM 578 N N . THR A 1 74 ? 6.307 4.239 -15.851 1.00 55.78 74 THR A N 1
ATOM 579 C CA . THR A 1 74 ? 6.462 4.195 -17.316 1.00 55.78 74 THR A CA 1
ATOM 580 C C . THR A 1 74 ? 7.464 5.225 -17.851 1.00 55.78 74 THR A C 1
ATOM 582 O O . THR A 1 74 ? 8.286 4.894 -18.709 1.00 55.78 74 THR A O 1
ATOM 585 N N . SER A 1 75 ? 7.427 6.462 -17.351 1.00 51.91 75 SER A N 1
ATOM 586 C CA . SER A 1 75 ? 8.248 7.576 -17.842 1.00 51.91 75 SER A CA 1
ATOM 587 C C . SER A 1 75 ? 9.691 7.467 -17.385 1.00 51.91 75 SER A C 1
ATOM 589 O O . SER A 1 75 ? 10.592 7.671 -18.197 1.00 51.91 75 SER A O 1
ATOM 591 N N . VAL A 1 76 ? 9.945 7.073 -16.131 1.00 54.84 76 VAL A N 1
ATOM 592 C CA . VAL A 1 76 ? 11.329 6.869 -15.700 1.00 54.84 76 VAL A CA 1
ATOM 593 C C . VAL A 1 76 ? 11.877 5.547 -16.218 1.00 54.84 76 VAL A C 1
ATOM 595 O O . VAL A 1 76 ? 13.036 5.518 -16.622 1.00 54.84 76 VAL A O 1
ATOM 598 N N . HIS A 1 77 ? 11.062 4.491 -16.343 1.00 53.22 77 HIS A N 1
ATOM 599 C CA . HIS A 1 77 ? 11.488 3.294 -17.075 1.00 53.22 77 HIS A CA 1
ATOM 600 C C . HIS A 1 77 ? 11.902 3.652 -18.502 1.00 53.22 77 HIS A C 1
ATOM 602 O O . HIS A 1 77 ? 13.011 3.319 -18.882 1.00 53.22 77 HIS A O 1
ATOM 608 N N . SER A 1 78 ? 11.092 4.395 -19.261 1.00 52.12 78 SER A N 1
ATOM 609 C CA . SER A 1 78 ? 11.428 4.769 -20.644 1.00 52.12 78 SER A CA 1
ATOM 610 C C . SER A 1 78 ? 12.656 5.684 -20.736 1.00 52.12 78 SER A C 1
ATOM 612 O O . SER A 1 78 ? 13.505 5.466 -21.596 1.00 52.12 78 SER A O 1
ATOM 614 N N . ALA A 1 79 ? 12.791 6.661 -19.832 1.00 51.91 79 ALA A N 1
ATOM 615 C CA . ALA A 1 79 ? 13.913 7.605 -19.820 1.00 51.91 79 ALA A CA 1
ATOM 616 C C . ALA A 1 79 ? 15.235 6.974 -19.356 1.00 51.91 79 ALA A C 1
ATOM 618 O O . ALA A 1 79 ? 16.307 7.389 -19.788 1.00 51.91 79 ALA A O 1
ATOM 619 N N . THR A 1 80 ? 15.174 5.968 -18.480 1.00 49.84 80 THR A N 1
ATOM 620 C CA . THR A 1 80 ? 16.369 5.346 -17.893 1.00 49.84 80 THR A CA 1
ATOM 621 C C . THR A 1 80 ? 16.662 3.952 -18.426 1.00 49.84 80 THR A C 1
ATOM 623 O O . THR A 1 80 ? 17.732 3.434 -18.134 1.00 49.84 80 THR A O 1
ATOM 626 N N . ARG A 1 81 ? 15.802 3.357 -19.266 1.00 56.44 81 ARG A N 1
ATOM 627 C CA . ARG A 1 81 ? 15.956 1.986 -19.792 1.00 56.44 81 ARG A CA 1
ATOM 628 C C . ARG A 1 81 ? 17.331 1.710 -20.396 1.00 56.44 81 ARG A C 1
ATOM 630 O O . ARG A 1 81 ? 17.861 0.618 -20.234 1.00 56.44 81 ARG A O 1
ATOM 637 N N . VAL A 1 82 ? 17.904 2.702 -21.078 1.00 49.28 82 VAL A N 1
ATOM 638 C CA . VAL A 1 82 ? 19.191 2.591 -21.785 1.00 49.28 82 VAL A CA 1
ATOM 639 C C . VAL A 1 82 ? 20.389 2.588 -20.819 1.00 49.28 82 VAL A C 1
ATOM 641 O O . VAL A 1 82 ? 21.426 2.024 -21.145 1.00 49.28 82 VAL A O 1
ATOM 644 N N . PHE A 1 83 ? 20.243 3.163 -19.617 1.00 45.31 83 PHE A N 1
ATOM 645 C CA . PHE A 1 83 ? 21.308 3.273 -18.604 1.00 45.31 83 PHE A CA 1
ATOM 646 C C . PHE A 1 83 ? 21.089 2.399 -17.357 1.00 45.31 83 PHE A C 1
ATOM 648 O O . PHE A 1 83 ? 22.051 1.958 -16.737 1.00 45.31 83 PHE A O 1
ATOM 655 N N . LEU A 1 84 ? 19.836 2.147 -16.973 1.00 48.09 84 LEU A N 1
ATOM 656 C CA . LEU A 1 84 ? 19.437 1.433 -15.758 1.00 48.09 84 LEU A CA 1
ATOM 657 C C . LEU A 1 84 ? 18.615 0.155 -16.041 1.00 48.09 84 LEU A C 1
ATOM 659 O O . LEU A 1 84 ? 18.339 -0.601 -15.110 1.00 48.09 84 LEU A O 1
ATOM 663 N N . GLY A 1 85 ? 18.258 -0.144 -17.297 1.00 55.53 85 GLY A N 1
ATOM 664 C CA . GLY A 1 85 ? 17.505 -1.354 -17.661 1.00 55.53 85 GLY A CA 1
ATOM 665 C C . GLY A 1 85 ? 16.092 -1.388 -17.061 1.00 55.53 85 GLY A C 1
ATOM 666 O O . GLY A 1 85 ? 15.413 -0.366 -16.997 1.00 55.53 85 GLY A O 1
ATOM 667 N N . ASP A 1 86 ? 15.661 -2.553 -16.566 1.00 52.25 86 ASP A 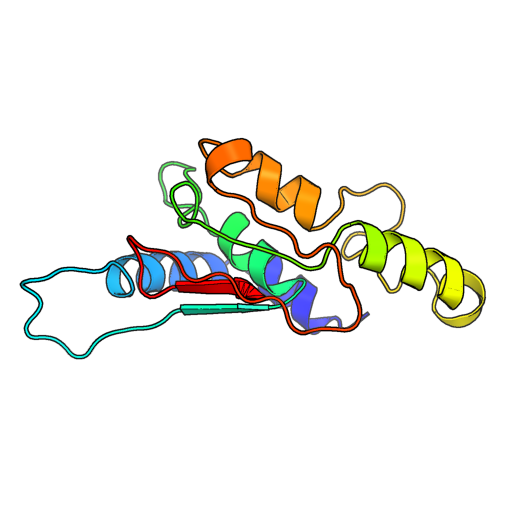N 1
ATOM 668 C CA . ASP A 1 86 ? 14.342 -2.785 -15.936 1.00 52.25 86 ASP A CA 1
ATOM 669 C C . ASP A 1 86 ? 14.211 -2.183 -14.514 1.00 52.25 86 ASP A C 1
ATOM 671 O O . ASP A 1 86 ? 13.396 -2.623 -13.706 1.00 52.25 86 ASP A O 1
ATOM 675 N N . TYR A 1 87 ? 15.018 -1.178 -14.164 1.00 53.97 87 TYR A N 1
ATOM 676 C CA . TYR A 1 87 ? 15.172 -0.649 -12.800 1.00 53.97 87 TYR A CA 1
ATOM 677 C C . TYR A 1 87 ? 13.865 -0.257 -12.093 1.00 53.97 87 TYR A C 1
ATOM 679 O O . TYR A 1 87 ? 13.791 -0.349 -10.869 1.00 53.97 87 TYR A O 1
ATOM 687 N N . TYR A 1 88 ? 12.845 0.145 -12.856 1.00 54.66 88 TYR A N 1
ATOM 688 C CA . TYR A 1 88 ? 11.542 0.588 -12.352 1.00 54.66 88 TYR A CA 1
ATOM 689 C C . TYR A 1 88 ? 10.475 -0.509 -12.270 1.00 54.66 88 TYR A C 1
ATOM 691 O O . TYR A 1 88 ? 9.463 -0.293 -11.613 1.00 54.66 88 TYR A O 1
ATOM 699 N N . LYS A 1 89 ? 10.686 -1.683 -12.881 1.00 60.25 89 LYS A N 1
ATOM 700 C CA . LYS A 1 89 ? 9.748 -2.807 -12.779 1.00 60.25 89 LYS A CA 1
ATOM 701 C C . LYS A 1 89 ? 10.231 -3.810 -11.746 1.00 60.25 89 LYS A C 1
ATOM 703 O O . LYS A 1 89 ? 11.135 -4.602 -11.997 1.00 60.25 89 LYS A O 1
ATOM 708 N N . MET A 1 90 ? 9.582 -3.811 -10.585 1.00 59.19 90 MET A N 1
ATOM 709 C CA . MET A 1 90 ? 9.999 -4.607 -9.428 1.00 59.19 90 MET A CA 1
ATOM 710 C C . MET A 1 90 ? 10.092 -6.125 -9.686 1.00 59.19 90 MET A C 1
ATOM 712 O O . MET A 1 90 ? 10.928 -6.802 -9.086 1.00 59.19 90 MET A O 1
ATOM 716 N N . TYR A 1 91 ? 9.283 -6.656 -10.606 1.00 58.28 91 TYR A N 1
ATOM 717 C CA . TYR A 1 91 ? 9.327 -8.061 -11.024 1.00 58.28 91 TYR A CA 1
ATOM 718 C C . TYR A 1 91 ? 9.795 -8.250 -12.484 1.00 58.28 91 TYR A C 1
ATOM 720 O O . TYR A 1 91 ? 9.714 -9.359 -13.006 1.00 58.28 91 TYR A O 1
ATOM 728 N N . GLY A 1 92 ? 10.365 -7.210 -13.108 1.00 60.62 92 GLY A N 1
ATOM 729 C CA . GLY A 1 92 ? 10.924 -7.240 -14.465 1.00 60.62 92 GLY A CA 1
ATOM 730 C C . GLY A 1 92 ? 9.934 -6.888 -15.580 1.00 60.62 92 GLY A C 1
ATOM 731 O O . GLY A 1 92 ? 8.750 -6.620 -15.353 1.00 60.62 92 GLY A O 1
ATOM 732 N N . ALA A 1 93 ? 10.427 -6.849 -16.819 1.00 56.03 93 ALA A N 1
ATOM 733 C CA . ALA A 1 93 ? 9.589 -6.625 -17.993 1.00 56.03 93 ALA A CA 1
ATOM 734 C C . ALA A 1 93 ? 8.433 -7.649 -18.082 1.00 56.03 93 ALA A C 1
ATOM 736 O O . ALA A 1 93 ? 8.632 -8.850 -17.934 1.00 56.03 93 ALA A O 1
ATOM 737 N N . GLY A 1 94 ? 7.213 -7.162 -18.338 1.00 57.31 94 GLY A N 1
ATOM 738 C CA . GLY A 1 94 ? 6.005 -7.994 -18.458 1.00 57.31 94 GLY A CA 1
ATOM 739 C C . GLY A 1 94 ? 5.143 -8.119 -17.197 1.00 57.31 94 GLY A C 1
ATOM 740 O O . GLY A 1 94 ? 4.054 -8.674 -17.287 1.00 57.31 94 GLY A O 1
ATOM 741 N N . THR A 1 95 ? 5.560 -7.568 -16.052 1.00 65.38 95 THR A N 1
ATOM 742 C CA . THR A 1 95 ? 4.735 -7.589 -14.829 1.00 65.38 95 THR A CA 1
ATOM 743 C C . THR A 1 95 ? 3.857 -6.351 -14.676 1.00 65.38 95 THR A C 1
ATOM 745 O O . THR A 1 95 ? 4.170 -5.285 -15.226 1.00 65.38 95 THR A O 1
ATOM 748 N N . ASP A 1 96 ? 2.773 -6.505 -13.912 1.00 73.31 96 ASP A N 1
ATOM 749 C CA . ASP A 1 96 ? 1.852 -5.427 -13.549 1.00 73.31 96 ASP A CA 1
ATOM 750 C C . ASP A 1 96 ? 2.575 -4.280 -12.834 1.00 73.31 96 ASP A C 1
ATOM 752 O O . ASP A 1 96 ? 3.528 -4.503 -12.080 1.00 73.31 96 ASP A O 1
ATOM 756 N N . SER A 1 97 ? 2.095 -3.055 -13.062 1.00 78.06 97 SER A N 1
ATOM 757 C CA . SER A 1 97 ? 2.566 -1.871 -12.343 1.00 78.06 97 SER A CA 1
ATOM 758 C C . SER A 1 97 ? 2.178 -1.929 -10.869 1.00 78.06 97 SER A C 1
ATOM 760 O O . SER A 1 97 ? 1.214 -2.603 -10.481 1.00 78.06 97 SER A O 1
ATOM 762 N N . VAL A 1 98 ? 2.872 -1.157 -10.032 1.00 79.56 98 VAL A N 1
ATOM 763 C CA . VAL A 1 98 ? 2.532 -1.048 -8.605 1.00 79.56 98 VAL A CA 1
ATOM 764 C C . VAL A 1 98 ? 1.069 -0.648 -8.426 1.00 79.56 98 VAL A C 1
ATOM 766 O O . VAL A 1 98 ? 0.342 -1.270 -7.648 1.00 79.56 98 VAL A O 1
ATOM 769 N N . ALA A 1 99 ? 0.603 0.358 -9.171 1.00 83.69 99 ALA A N 1
ATOM 770 C CA . ALA A 1 99 ? -0.768 0.821 -9.032 1.00 83.69 99 ALA A CA 1
ATOM 771 C C . ALA A 1 99 ? -1.778 -0.210 -9.553 1.00 83.69 99 ALA A C 1
ATOM 773 O O . ALA A 1 99 ? -2.859 -0.320 -8.977 1.00 83.69 99 ALA A O 1
ATOM 774 N N . ALA A 1 100 ? -1.456 -0.981 -10.599 1.00 84.94 100 ALA A N 1
ATOM 775 C CA . ALA A 1 100 ? -2.312 -2.067 -11.075 1.00 84.94 100 ALA A CA 1
ATOM 776 C C . ALA A 1 100 ? -2.477 -3.154 -10.002 1.00 84.94 100 ALA A C 1
ATOM 778 O O . ALA A 1 100 ? -3.612 -3.495 -9.654 1.00 84.94 100 ALA A O 1
ATOM 779 N N . VAL A 1 101 ? -1.369 -3.601 -9.397 1.00 86.62 101 VAL A N 1
ATOM 780 C CA . VAL A 1 101 ? -1.382 -4.564 -8.284 1.00 86.62 101 VAL A CA 1
ATOM 781 C C . VAL A 1 101 ? -2.209 -4.032 -7.114 1.00 86.62 101 VAL A C 1
ATOM 783 O O . VAL A 1 101 ? -3.053 -4.748 -6.573 1.00 86.62 101 VAL A O 1
ATOM 786 N N . VAL A 1 102 ? -2.023 -2.765 -6.732 1.00 88.69 102 VAL A N 1
ATOM 787 C CA . VAL A 1 102 ? -2.774 -2.171 -5.619 1.00 88.69 102 VAL A CA 1
ATOM 788 C C . VAL A 1 102 ? -4.261 -2.059 -5.941 1.00 88.69 102 VAL A C 1
ATOM 790 O O . VAL A 1 102 ? -5.082 -2.557 -5.172 1.00 88.69 102 VAL A O 1
ATOM 793 N N . LYS A 1 103 ? -4.631 -1.498 -7.097 1.00 89.94 103 LYS A N 1
ATOM 794 C CA . LYS A 1 103 ? -6.032 -1.360 -7.533 1.00 89.94 103 LYS A CA 1
ATOM 795 C C . LYS A 1 103 ? -6.759 -2.707 -7.585 1.00 89.94 103 LYS A C 1
ATOM 797 O O . LYS A 1 103 ? -7.941 -2.752 -7.257 1.00 89.94 103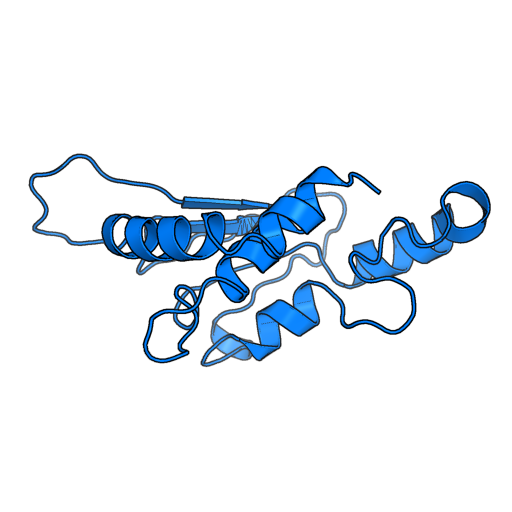 LYS A O 1
ATOM 802 N N . ALA A 1 104 ? -6.078 -3.786 -7.976 1.00 89.56 104 ALA A N 1
ATOM 803 C CA . ALA A 1 104 ? -6.658 -5.128 -8.050 1.00 89.56 104 ALA A CA 1
ATOM 804 C C . ALA A 1 104 ? -7.004 -5.734 -6.677 1.00 89.56 104 ALA A C 1
ATOM 806 O O . ALA A 1 104 ? -7.798 -6.668 -6.603 1.00 89.56 104 ALA A O 1
ATOM 807 N N . ASN A 1 105 ? -6.428 -5.215 -5.590 1.00 90.31 105 ASN A N 1
ATOM 808 C CA . ASN A 1 105 ? -6.610 -5.749 -4.238 1.00 90.31 105 ASN A CA 1
ATOM 809 C C . ASN A 1 105 ? -7.475 -4.853 -3.329 1.00 90.31 105 ASN A C 1
ATOM 811 O O . ASN A 1 105 ? -7.671 -5.178 -2.156 1.00 90.31 105 ASN A O 1
ATOM 815 N N . LEU A 1 106 ? -8.015 -3.754 -3.863 1.00 91.19 106 LEU A N 1
ATOM 816 C CA . LEU A 1 106 ? -8.983 -2.889 -3.185 1.00 91.19 106 LEU A CA 1
ATOM 817 C C . LEU A 1 106 ? -10.413 -3.414 -3.382 1.00 91.19 106 LEU A C 1
ATOM 819 O O . LEU A 1 106 ? -10.737 -3.958 -4.437 1.00 91.19 106 LEU A O 1
ATOM 823 N N . ALA A 1 107 ? -11.283 -3.235 -2.384 1.00 92.12 107 ALA A N 1
ATOM 824 C CA . ALA A 1 107 ? -12.697 -3.609 -2.496 1.00 92.12 107 ALA A CA 1
ATOM 825 C C . ALA A 1 107 ? -13.447 -2.786 -3.563 1.00 92.12 107 ALA A C 1
ATOM 827 O O . ALA A 1 107 ? -14.218 -3.336 -4.345 1.00 92.12 107 ALA A O 1
ATOM 828 N N . ASP A 1 108 ? -13.187 -1.482 -3.611 1.00 92.81 108 ASP A N 1
ATOM 829 C CA . ASP A 1 108 ? -13.673 -0.520 -4.593 1.00 92.81 108 ASP A CA 1
ATOM 830 C C . ASP A 1 108 ? -12.525 0.408 -5.012 1.00 92.81 108 ASP A C 1
ATOM 832 O O . ASP A 1 108 ? -12.273 1.472 -4.433 1.00 92.81 108 ASP A O 1
ATOM 836 N N . LYS A 1 109 ? -11.844 0.018 -6.092 1.00 91.44 109 LYS A N 1
ATOM 837 C CA . LYS A 1 109 ? -10.731 0.784 -6.661 1.00 91.44 109 LYS A CA 1
ATOM 838 C C . LYS A 1 109 ? -11.089 2.232 -7.015 1.00 91.44 109 LYS A C 1
ATOM 840 O O . LYS A 1 109 ? -10.209 3.083 -6.941 1.00 91.44 109 LYS A O 1
ATOM 845 N N . LYS A 1 110 ? -12.341 2.540 -7.384 1.00 89.38 110 LYS A N 1
ATOM 846 C CA . LYS A 1 110 ? -12.748 3.905 -7.772 1.00 89.38 110 LYS A CA 1
ATOM 847 C C . LYS A 1 110 ? -12.892 4.799 -6.543 1.00 89.38 110 LYS A C 1
ATOM 849 O O . LYS A 1 110 ? -12.448 5.949 -6.543 1.00 89.38 110 LYS A O 1
ATOM 854 N N . ALA A 1 111 ? -13.485 4.274 -5.474 1.00 91.69 111 ALA A N 1
ATOM 855 C CA . ALA A 1 111 ? -13.659 5.030 -4.240 1.00 91.69 111 ALA A CA 1
ATOM 856 C C . ALA A 1 111 ? -12.348 5.179 -3.450 1.00 91.69 111 ALA A C 1
ATOM 858 O O . ALA A 1 111 ? -12.112 6.233 -2.838 1.00 91.69 111 ALA A O 1
ATOM 859 N N . GLN A 1 112 ? -11.506 4.143 -3.463 1.00 93.56 112 GLN A N 1
ATOM 860 C CA . GLN A 1 112 ? -10.393 3.986 -2.526 1.00 93.56 112 GLN A CA 1
ATOM 861 C C . GLN A 1 112 ? -9.032 4.436 -3.057 1.00 93.56 112 GLN A C 1
ATOM 863 O O . GLN A 1 112 ? -8.262 5.017 -2.291 1.00 93.56 112 GLN A O 1
ATOM 868 N N . PHE A 1 113 ? -8.736 4.206 -4.337 1.00 92.06 113 PHE A N 1
ATOM 869 C CA . PHE A 1 113 ? -7.469 4.632 -4.924 1.00 92.06 113 PHE A CA 1
ATOM 870 C C . PHE A 1 113 ? -7.525 6.124 -5.259 1.00 92.06 113 PHE A C 1
ATOM 872 O O . PHE A 1 113 ? -8.502 6.603 -5.844 1.00 92.06 113 PHE A O 1
ATOM 879 N N . LYS A 1 114 ? -6.488 6.872 -4.881 1.00 91.12 114 LYS A N 1
ATOM 880 C CA . LYS A 1 114 ? -6.307 8.277 -5.265 1.00 91.12 114 LYS A CA 1
ATOM 881 C C . LYS A 1 114 ? -4.954 8.436 -5.934 1.00 91.12 114 LYS A C 1
ATOM 883 O O . LYS A 1 114 ? -4.005 7.765 -5.555 1.00 91.12 114 LYS A O 1
ATOM 888 N N . ASN A 1 115 ? -4.882 9.328 -6.909 1.00 82.94 115 ASN A N 1
ATOM 889 C CA . ASN A 1 115 ? -3.662 9.689 -7.612 1.00 82.94 115 ASN A CA 1
ATOM 890 C C . ASN A 1 115 ? -3.543 11.214 -7.707 1.00 82.94 115 ASN A C 1
ATOM 892 O O . ASN A 1 115 ? -4.548 11.916 -7.824 1.00 82.94 115 ASN A O 1
ATOM 896 N N . GLY A 1 116 ? -2.308 11.706 -7.670 1.00 72.69 116 GLY A N 1
ATOM 897 C CA . GLY A 1 116 ? -1.973 13.067 -8.073 1.00 72.69 116 GLY A CA 1
ATOM 898 C C . GLY A 1 116 ? -1.745 13.125 -9.582 1.00 72.69 116 GLY A C 1
ATOM 899 O O . GLY A 1 116 ? -1.215 12.179 -10.165 1.00 72.69 116 GLY A O 1
ATOM 900 N N . ILE A 1 117 ? -2.178 14.216 -10.214 1.00 65.31 117 ILE A N 1
ATOM 901 C CA . ILE A 1 117 ? -1.891 14.503 -11.632 1.00 65.31 117 ILE A CA 1
ATOM 902 C C . ILE A 1 117 ? -0.510 15.156 -11.760 1.00 65.31 117 ILE A C 1
ATOM 904 O O . ILE A 1 117 ? 0.196 14.947 -12.743 1.00 65.31 117 ILE A O 1
ATOM 908 N N . ASP A 1 118 ? -0.122 15.920 -10.743 1.00 71.19 118 ASP A N 1
ATOM 909 C CA . ASP A 1 118 ? 1.173 16.568 -10.671 1.00 71.19 118 ASP A CA 1
ATOM 910 C C . ASP A 1 118 ? 2.219 15.601 -10.113 1.00 71.19 118 ASP A C 1
ATOM 912 O O . ASP A 1 118 ? 2.158 15.153 -8.970 1.00 71.19 118 ASP A O 1
ATOM 916 N N . VAL A 1 119 ? 3.170 15.265 -10.974 1.00 63.53 119 VAL A N 1
ATOM 917 C CA . VAL A 1 119 ? 4.294 14.370 -10.695 1.00 63.53 119 VAL A CA 1
ATOM 918 C C . VAL A 1 119 ? 5.476 15.091 -10.038 1.00 63.53 119 VAL A C 1
ATOM 920 O O . VAL A 1 119 ? 6.449 14.453 -9.650 1.00 63.53 119 VAL A O 1
ATOM 923 N N . THR A 1 120 ? 5.417 16.414 -9.911 1.00 63.94 120 THR A N 1
ATOM 924 C CA . THR A 1 120 ? 6.478 17.232 -9.307 1.00 63.94 120 THR A CA 1
ATOM 925 C C . THR A 1 120 ? 6.202 17.585 -7.848 1.00 63.94 120 THR A C 1
ATOM 927 O O . THR A 1 120 ? 7.093 18.075 -7.154 1.00 63.94 120 THR A O 1
ATOM 930 N N . THR A 1 121 ? 4.996 17.291 -7.353 1.00 70.12 121 THR A N 1
ATOM 931 C CA . THR A 1 121 ? 4.585 17.559 -5.975 1.00 70.12 121 THR A CA 1
ATOM 932 C C . THR A 1 121 ? 4.313 16.279 -5.194 1.00 70.12 121 THR A C 1
ATOM 934 O O . THR A 1 121 ? 3.856 15.262 -5.717 1.00 70.12 121 THR A O 1
ATOM 937 N N . SER A 1 122 ? 4.610 16.325 -3.895 1.00 74.62 122 SER A N 1
ATOM 938 C CA . SER A 1 122 ? 4.310 15.228 -2.977 1.00 74.62 122 SER A CA 1
ATOM 939 C C . SER A 1 122 ? 2.802 15.005 -2.892 1.00 74.62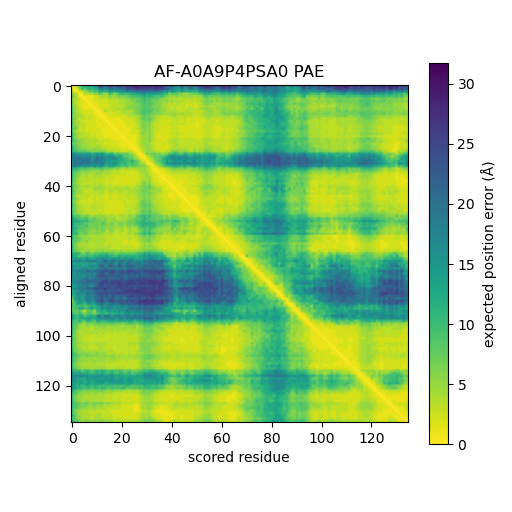 122 SER A C 1
ATOM 941 O O . SER A 1 122 ? 2.050 15.921 -2.556 1.00 74.62 122 SER A O 1
ATOM 943 N N . PHE A 1 123 ? 2.364 13.767 -3.114 1.00 85.25 123 PHE A N 1
ATOM 944 C CA . PHE A 1 123 ? 0.962 13.384 -3.011 1.00 85.25 123 PHE A CA 1
ATOM 945 C C . PHE A 1 123 ? 0.773 12.369 -1.887 1.00 85.25 123 PHE A C 1
ATOM 947 O O . PHE A 1 123 ? 1.263 11.250 -1.972 1.00 85.25 123 PHE A O 1
ATOM 954 N N . VAL A 1 124 ? 0.057 12.755 -0.827 1.00 89.94 124 VAL A N 1
ATOM 955 C CA . VAL A 1 124 ? -0.167 11.898 0.346 1.00 89.94 124 VAL A CA 1
ATOM 956 C C . VAL A 1 124 ? -1.654 11.641 0.547 1.00 89.94 124 VAL A C 1
ATOM 958 O O . VAL A 1 124 ? -2.463 12.566 0.607 1.00 89.94 124 VAL A O 1
ATOM 961 N N . VAL A 1 125 ? -2.016 10.375 0.736 1.00 93.00 125 VAL A N 1
ATOM 962 C CA . VAL A 1 125 ? -3.370 9.948 1.094 1.00 93.00 125 VAL A CA 1
ATOM 963 C C . VAL A 1 125 ? -3.401 9.472 2.531 1.00 93.00 125 VAL A C 1
ATOM 965 O O . VAL A 1 125 ? -2.624 8.613 2.945 1.00 93.00 125 VAL A O 1
ATOM 968 N N . LYS A 1 126 ? -4.365 10.001 3.282 1.00 93.88 126 LYS A N 1
ATOM 969 C CA . LYS A 1 126 ? -4.688 9.576 4.642 1.00 93.88 126 LYS A CA 1
ATOM 970 C C . LYS A 1 126 ? -5.980 8.771 4.639 1.00 93.88 126 LYS A C 1
ATOM 972 O O . LYS A 1 126 ? -7.012 9.252 4.164 1.00 93.88 126 LYS A O 1
ATOM 977 N N . ASP A 1 127 ? -5.942 7.587 5.236 1.00 93.44 127 ASP A N 1
ATOM 978 C CA . ASP A 1 127 ? -7.152 6.803 5.442 1.00 93.44 127 ASP A CA 1
ATOM 979 C C . ASP A 1 127 ? -7.983 7.316 6.633 1.00 93.44 127 ASP A C 1
ATOM 981 O O . ASP A 1 127 ? -7.467 7.858 7.618 1.00 93.44 127 ASP A O 1
ATOM 985 N N . LYS A 1 128 ? -9.307 7.157 6.531 1.00 89.94 128 LYS A N 1
ATOM 986 C CA . LYS A 1 128 ? -10.251 7.587 7.575 1.00 89.94 128 LYS A CA 1
ATOM 987 C C . LYS A 1 128 ? -10.505 6.515 8.631 1.00 89.94 128 LYS A C 1
ATOM 989 O O . LYS A 1 128 ? -10.881 6.864 9.743 1.00 89.94 128 LYS A O 1
ATOM 994 N N . THR A 1 129 ? -10.314 5.241 8.299 1.00 89.56 129 THR A N 1
ATOM 995 C CA . THR A 1 129 ? -10.663 4.092 9.153 1.00 89.56 129 THR A CA 1
ATOM 996 C C . THR A 1 129 ? -9.456 3.540 9.909 1.00 89.56 129 THR A C 1
ATOM 998 O O . THR A 1 129 ? -9.569 3.059 11.034 1.00 89.56 129 THR A O 1
ATOM 1001 N N . HIS A 1 130 ? -8.272 3.684 9.328 1.00 90.75 130 HIS A N 1
ATOM 1002 C CA . HI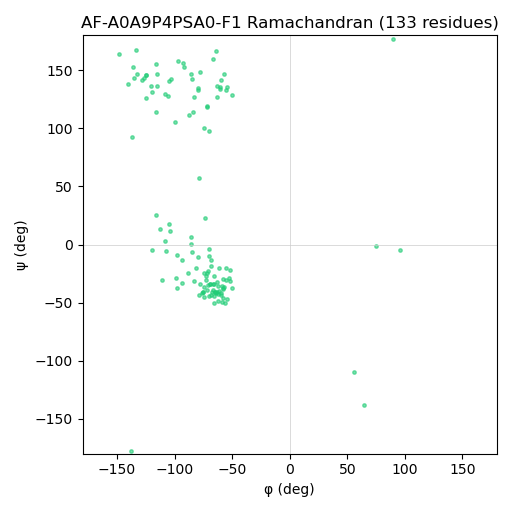S A 1 130 ? -6.990 3.317 9.894 1.00 90.75 130 HIS A CA 1
ATOM 1003 C C . HIS A 1 130 ? -6.138 4.572 10.074 1.00 90.75 130 HIS A C 1
ATOM 1005 O O . HIS A 1 130 ? -6.304 5.600 9.415 1.00 90.75 130 HIS A O 1
ATOM 1011 N N . ARG A 1 131 ? -5.192 4.508 11.005 1.00 92.88 131 ARG A N 1
ATOM 1012 C CA . ARG A 1 131 ? -4.111 5.483 11.158 1.00 92.88 131 ARG A CA 1
ATOM 1013 C C . ARG A 1 131 ? -3.032 5.189 10.108 1.00 92.88 131 ARG A C 1
ATOM 1015 O O . ARG A 1 131 ? -1.888 4.896 10.444 1.00 92.88 131 ARG A O 1
ATOM 1022 N N . TYR A 1 132 ? -3.454 5.203 8.846 1.00 92.88 132 TYR A N 1
ATOM 1023 C CA . TYR A 1 132 ? -2.666 4.818 7.686 1.00 92.88 132 TYR A CA 1
ATOM 1024 C C . TYR A 1 132 ? -2.436 6.007 6.750 1.00 92.88 132 TYR A C 1
ATOM 1026 O O . TYR A 1 132 ? -3.363 6.781 6.483 1.00 92.88 132 TYR A O 1
ATOM 1034 N N . PHE A 1 133 ? -1.201 6.125 6.266 1.00 93.81 133 PHE A N 1
ATOM 1035 C CA . PHE A 1 133 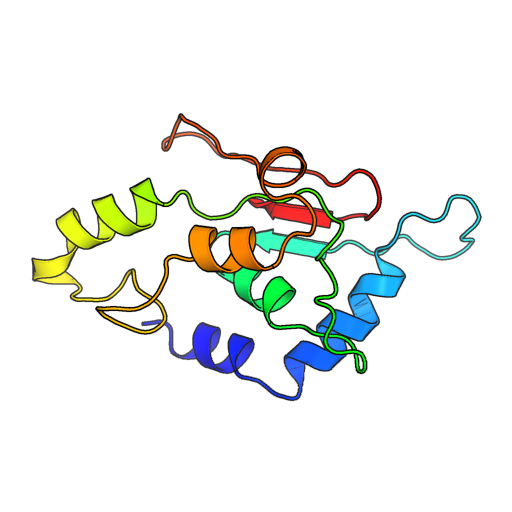? -0.764 7.119 5.294 1.00 93.81 133 PHE A CA 1
ATOM 1036 C C . PHE A 1 133 ? -0.076 6.443 4.108 1.00 93.81 133 PHE A C 1
ATOM 1038 O O . PHE A 1 133 ? 0.664 5.474 4.275 1.00 93.81 133 PHE A O 1
ATOM 1045 N N . SER A 1 134 ? -0.288 6.979 2.913 1.00 91.81 134 SER A N 1
ATOM 1046 C CA . SER A 1 134 ? 0.399 6.527 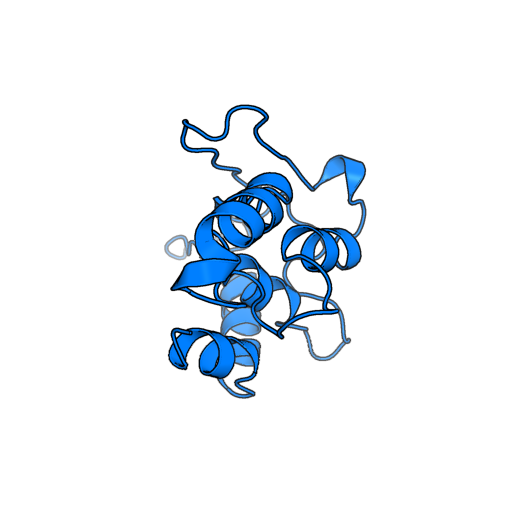1.702 1.00 91.81 134 SER A CA 1
ATOM 1047 C C . SER A 1 134 ? 0.870 7.684 0.848 1.00 91.81 134 SER A C 1
ATOM 1049 O O . SER A 1 134 ? 0.251 8.743 0.903 1.00 91.81 134 SER A O 1
ATOM 1051 N N . GLY A 1 135 ? 1.937 7.469 0.082 1.00 85.56 135 GLY A N 1
ATOM 1052 C CA . GLY A 1 135 ? 2.518 8.430 -0.858 1.00 85.56 135 GLY A CA 1
ATOM 1053 C C . GLY A 1 135 ? 3.397 7.760 -1.896 1.00 85.56 135 GLY A C 1
ATOM 1054 O O . GLY A 1 135 ? 3.579 6.527 -1.803 1.00 85.56 135 GLY A O 1
#

InterPro domains:
  IPR029062 Class I glutamine amidotransferase-like [G3DSA:3.40.50.880] (1-135)
  IPR029062 Class I glutamine amidotransferase-like [SSF52317] (34-94)
  IPR032633 ThiJ/PfpI family-like [PF17124] (1-96)

Mean predicted aligned error: 8.05 Å

Organism: NCBI:txid1392251

pLDDT: mean 77.99, std 14.16, range [45.31, 94.38]

Solvent-accessible surface area (backbone atoms only — not comparable to full-atom values): 7750 Å² total; per-residue (Å²): 116,72,68,61,59,57,54,52,56,72,27,84,67,48,30,56,50,50,38,61,48,50,67,58,16,42,67,59,96,84,58,94,61,84,88,41,73,45,74,31,49,41,69,51,41,55,40,46,55,67,10,43,41,99,84,70,47,33,68,54,22,89,48,44,36,35,44,46,53,65,61,55,46,52,50,50,28,66,74,34,34,91,82,56,44,59,59,58,39,94,83,34,88,92,55,79,50,71,42,55,58,49,44,72,52,34,80,48,41,79,84,25,52,52,83,68,90,59,88,89,54,93,54,74,32,70,26,91,61,32,43,36,39,18,41

Secondary structure (DSSP, 8-state):
--HHHHHHHT-TTHHHHHHHHHHHHB--TT--SPPP-EEE-GGGHHHHHH-B-TTS-BTTTTS-B--S-HHHHHHHHHHHHHHHTTTT-TT-TTSPPHHHHHHHTSS-HHHHB---S-SSS---EE-SSBSEEE-

Radius of gyration: 15.56 Å; Cα contacts (8 Å, |Δi|>4): 192; chains: 1; bounding box: 35×34×48 Å

Foldseek 3Di:
DPPVVVCLQPPPVNLVVLLVLLVQQFDDPPDPDDHRAAEAAALRVSSQLSNADPVRARSCQAWAEEHQDPCCLVVCCVVCCVPQNQVSPPVGPPDDHSLRSVLVRHPHSVVRYDDDPDPPDDDKDQTPGGNYMYD

Sequence (135 aa):
HDKGIRQLLDSPRTQPLVVQYSSLAKRSENSSSRPRFCAAACHGVQLLVYSRSRKGVGVFRDVKTTTLPDFFETSVHSATRVFLGDYYKMYGAGTDSVAAVVKANLADKKAQFKNGIDVTTSFVVKDKTHRYFSG